Protein AF-A0A968LEP6-F1 (afdb_monomer)

Radius of gyration: 22.01 Å; Cα contacts (8 Å, |Δi|>4): 116; chains: 1; bounding box: 39×22×80 Å

Nearest PDB structures (foldseek):
  7oui-assembly1_c  TM=9.734E-01  e=2.980E-05  Arabidopsis thaliana
  7pin-assembly1_C  TM=9.667E-01  e=3.304E-05  Dunaliella salina
  7sa3-assembly1_C  TM=9.820E-01  e=7.176E-05  Synechococcus sp. PCC 7335
  7n8o-assembly1_C  TM=9.666E-01  e=6.814E-05  Synechocystis sp. PCC 6803 substr. Kazusa
  7ymi-assembly1_4  TM=9.091E-01  e=3.052E-04  Acaryochloris marina MBIC11017

Sequence (114 aa):
MAKQVDTSPEYPWYQGNSRLVDVSVQGKWLAAHIAQIGIIMVWVGLNTFSENQAFDPSLPMYDQGLVLIPHLAAEGFGIGPGGVVTNTFVYTQVGAIHMVAGLILLAGAYFHGK

Solvent-accessible surface area (backbone atoms only — not comparable to full-atom values): 6484 Å² total; per-residue (Å²): 132,84,79,82,74,82,80,68,65,97,54,54,79,96,45,49,73,68,62,41,74,42,74,93,43,44,47,42,42,53,13,53,53,37,34,53,52,12,51,51,28,35,50,53,11,53,49,32,42,55,46,60,73,70,59,58,90,92,50,67,67,87,79,67,81,62,66,58,63,60,53,42,39,75,77,50,53,34,43,45,84,93,76,40,80,74,41,71,65,57,48,50,52,52,14,49,51,27,36,54,53,11,52,53,31,38,51,50,13,58,63,38,51,108

Structure (mmCIF, N/CA/C/O backbone):
data_AF-A0A968LEP6-F1
#
_entry.id   AF-A0A968LEP6-F1
#
loop_
_atom_site.group_PDB
_atom_site.id
_atom_site.type_symbol
_atom_site.label_atom_id
_atom_site.label_alt_id
_atom_site.label_comp_id
_atom_site.label_asym_id
_atom_site.label_entity_id
_atom_site.label_seq_id
_atom_site.pdbx_PDB_ins_code
_atom_site.Cartn_x
_atom_site.Cartn_y
_atom_site.Cartn_z
_atom_site.occupancy
_atom_site.B_iso_or_equiv
_atom_site.auth_seq_id
_atom_site.auth_comp_id
_atom_site.auth_asym_id
_atom_site.auth_atom_id
_atom_site.pdbx_PDB_model_num
ATOM 1 N N . MET A 1 1 ? 20.363 -13.647 -54.528 1.00 40.59 1 MET A N 1
ATOM 2 C CA . MET A 1 1 ? 19.130 -13.775 -53.722 1.00 40.59 1 MET A CA 1
ATOM 3 C C . MET A 1 1 ? 19.293 -12.922 -52.478 1.00 40.59 1 MET A C 1
ATOM 5 O O . MET A 1 1 ? 20.194 -13.197 -51.697 1.00 40.59 1 MET A O 1
ATOM 9 N N . ALA A 1 2 ? 18.503 -11.856 -52.334 1.00 44.88 2 ALA A N 1
ATOM 10 C CA . ALA A 1 2 ? 18.482 -11.071 -51.104 1.00 44.88 2 ALA A CA 1
ATOM 11 C C . ALA A 1 2 ? 17.870 -11.940 -49.998 1.00 44.88 2 ALA A C 1
ATOM 13 O O . ALA A 1 2 ? 16.759 -12.444 -50.152 1.00 44.88 2 ALA A O 1
ATOM 14 N N . LYS A 1 3 ? 18.628 -12.183 -48.927 1.00 44.00 3 LYS A N 1
ATOM 15 C CA . LYS A 1 3 ? 18.153 -12.923 -47.759 1.00 44.00 3 LYS A CA 1
ATOM 16 C C . LYS A 1 3 ? 17.089 -12.047 -47.097 1.00 44.00 3 LYS A C 1
ATOM 18 O O . LYS A 1 3 ? 17.410 -10.952 -46.644 1.00 44.00 3 LYS A O 1
ATOM 23 N N . GLN A 1 4 ? 15.833 -12.480 -47.127 1.00 44.44 4 GLN A N 1
ATOM 24 C CA . GLN A 1 4 ? 14.748 -11.792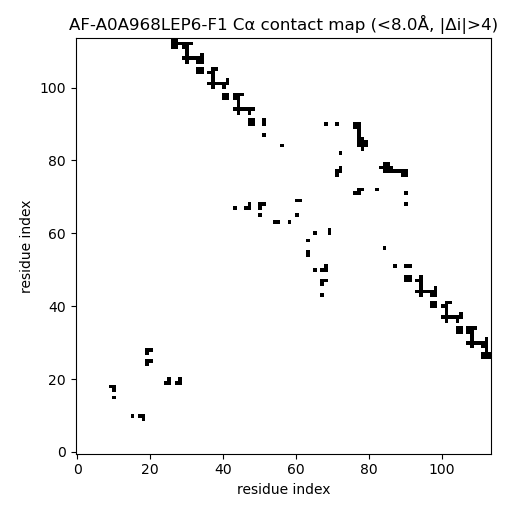 -46.438 1.00 44.44 4 GLN A CA 1
ATOM 25 C C . GLN A 1 4 ? 15.095 -11.812 -44.943 1.00 44.44 4 GLN A C 1
ATOM 27 O O . GLN A 1 4 ? 15.167 -12.880 -44.338 1.00 44.44 4 GLN A O 1
ATOM 32 N N . VAL A 1 5 ? 15.440 -10.654 -44.381 1.00 56.81 5 VAL A N 1
ATOM 33 C CA . VAL A 1 5 ? 15.606 -10.504 -42.935 1.00 56.81 5 VAL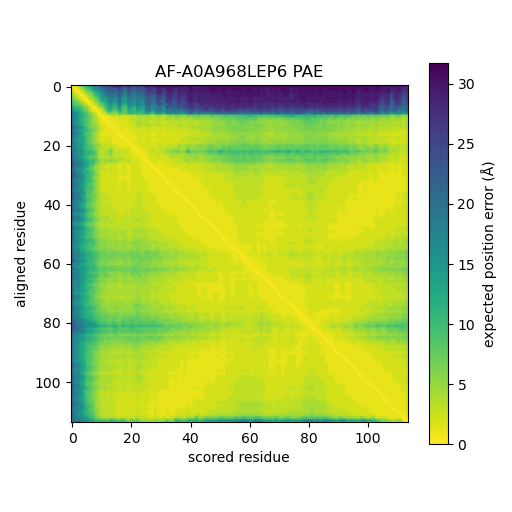 A CA 1
ATOM 34 C C . VAL A 1 5 ? 14.197 -10.556 -42.368 1.00 56.81 5 VAL A C 1
ATOM 36 O O . VAL A 1 5 ? 13.368 -9.729 -42.740 1.00 56.81 5 VAL A O 1
ATOM 39 N N . ASP A 1 6 ? 13.906 -11.561 -41.548 1.00 54.66 6 ASP A N 1
ATOM 40 C CA . ASP A 1 6 ? 12.650 -11.607 -40.810 1.00 54.66 6 ASP A CA 1
ATOM 41 C C . ASP A 1 6 ? 12.594 -10.376 -39.895 1.00 54.66 6 ASP A C 1
ATOM 43 O O . ASP A 1 6 ? 13.420 -10.215 -38.998 1.00 54.66 6 ASP A O 1
ATOM 47 N N . THR A 1 7 ? 11.686 -9.450 -40.199 1.00 56.66 7 THR A N 1
ATOM 48 C CA . THR A 1 7 ? 11.458 -8.224 -39.422 1.00 56.66 7 THR A CA 1
ATOM 49 C C . THR A 1 7 ? 10.421 -8.428 -38.322 1.00 56.66 7 THR A C 1
ATOM 51 O O . THR A 1 7 ? 10.061 -7.467 -37.635 1.00 56.66 7 THR A O 1
ATOM 54 N N . SER A 1 8 ? 9.912 -9.652 -38.151 1.00 59.12 8 SER A N 1
ATOM 55 C CA . SER A 1 8 ? 8.974 -9.972 -37.083 1.00 59.12 8 SER A CA 1
ATOM 56 C C . SER A 1 8 ? 9.656 -9.750 -35.732 1.00 59.12 8 SER A C 1
ATOM 58 O O . SER A 1 8 ? 10.782 -10.209 -35.532 1.00 59.12 8 SER A O 1
ATOM 60 N N . PRO A 1 9 ? 9.013 -9.049 -34.781 1.00 62.66 9 PRO A N 1
ATOM 61 C CA . PRO A 1 9 ? 9.532 -8.973 -33.426 1.00 62.66 9 PRO A CA 1
ATOM 62 C C . PRO A 1 9 ? 9.719 -10.394 -32.888 1.00 62.66 9 PRO A C 1
ATOM 64 O O . PRO A 1 9 ? 8.763 -11.167 -32.920 1.00 62.66 9 PRO A O 1
ATOM 67 N N . GLU A 1 10 ? 10.907 -10.709 -32.360 1.00 76.62 10 GLU A N 1
ATOM 68 C CA . GLU A 1 10 ? 11.223 -12.022 -31.763 1.00 76.62 10 GLU A CA 1
ATOM 69 C C . GLU A 1 10 ? 10.146 -12.470 -30.756 1.00 76.62 10 GLU A C 1
ATOM 71 O O . GLU A 1 10 ? 9.820 -13.650 -30.657 1.00 76.62 10 GLU A O 1
ATOM 76 N N . TYR A 1 11 ? 9.508 -11.498 -30.091 1.00 86.56 11 TYR A N 1
ATOM 77 C CA . TYR A 1 11 ? 8.338 -11.698 -29.243 1.00 86.56 11 TYR A CA 1
ATOM 78 C C . TYR A 1 11 ? 7.125 -10.909 -29.758 1.00 86.56 11 TYR A C 1
ATOM 80 O O . TYR A 1 11 ? 7.223 -9.681 -29.890 1.00 86.56 11 TYR A O 1
ATOM 88 N N . PRO A 1 12 ? 5.953 -11.538 -29.970 1.00 90.69 12 PRO A N 1
ATOM 89 C CA . PRO A 1 12 ? 4.713 -10.838 -30.310 1.00 90.69 12 PRO A CA 1
ATOM 90 C C . PRO A 1 12 ? 4.224 -9.954 -29.150 1.00 90.69 12 PRO A C 1
ATOM 92 O O . PRO A 1 12 ? 4.678 -10.076 -28.014 1.00 90.69 12 PRO A O 1
ATOM 95 N N . TRP A 1 13 ? 3.291 -9.034 -29.418 1.00 90.94 13 TRP A N 1
ATOM 96 C CA . TRP A 1 13 ? 2.911 -7.979 -28.462 1.00 90.94 13 TRP A CA 1
ATOM 97 C C . TRP A 1 13 ? 2.369 -8.501 -27.118 1.00 90.94 13 TRP A C 1
ATOM 99 O O . TRP A 1 13 ? 2.651 -7.906 -26.082 1.00 90.94 13 TRP A O 1
ATOM 109 N N . TYR A 1 14 ? 1.656 -9.632 -27.110 1.00 92.44 14 TYR A N 1
ATOM 110 C CA . TYR A 1 14 ? 1.120 -10.254 -25.890 1.00 92.44 14 TYR A C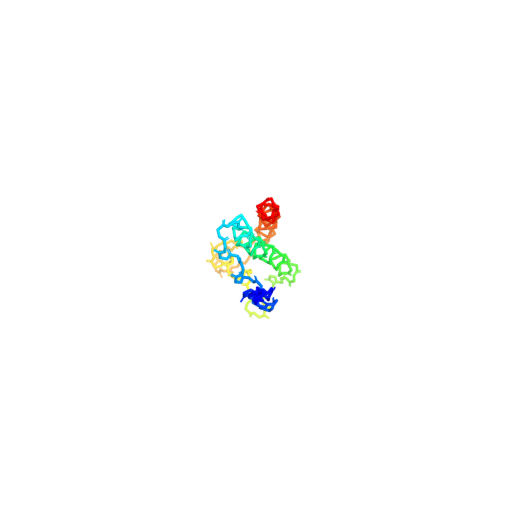A 1
ATOM 111 C C . TYR A 1 14 ? 2.206 -10.907 -25.013 1.00 92.44 14 TYR A C 1
ATOM 113 O O . TYR A 1 14 ? 1.956 -11.213 -23.852 1.00 92.44 14 TYR A O 1
ATOM 121 N N . GLN A 1 15 ? 3.420 -11.082 -25.544 1.00 93.69 15 GLN A N 1
ATOM 122 C CA . GLN A 1 15 ? 4.633 -11.455 -24.806 1.00 93.69 15 GLN A CA 1
ATOM 123 C C . GLN A 1 15 ? 5.604 -10.266 -24.706 1.00 93.69 15 GLN A C 1
ATOM 125 O O . GLN A 1 15 ? 6.815 -10.444 -24.623 1.00 93.69 15 GLN A O 1
ATOM 130 N N . GLY A 1 16 ? 5.095 -9.030 -24.738 1.00 91.25 16 GLY A N 1
ATOM 131 C CA . GLY A 1 16 ? 5.924 -7.824 -24.810 1.00 91.25 16 GLY A CA 1
ATOM 132 C C . GLY A 1 16 ? 6.971 -7.711 -23.697 1.00 91.25 16 GLY A C 1
ATOM 133 O O . GLY A 1 16 ? 8.089 -7.276 -23.967 1.00 91.25 16 GLY A O 1
ATOM 134 N N . ASN A 1 17 ? 6.657 -8.176 -22.483 1.00 94.12 17 ASN A N 1
ATOM 135 C CA . ASN A 1 17 ? 7.592 -8.165 -21.352 1.00 94.12 17 ASN A CA 1
ATOM 136 C C . ASN A 1 17 ? 8.821 -9.058 -21.582 1.00 94.12 17 ASN A C 1
ATOM 138 O O . ASN A 1 17 ? 9.887 -8.753 -21.054 1.00 94.12 17 ASN A O 1
ATOM 142 N N . SER A 1 18 ? 8.717 -10.103 -22.411 1.00 93.69 18 SER A N 1
ATOM 143 C CA . SER A 1 18 ? 9.854 -10.959 -22.774 1.00 93.69 18 SER A CA 1
ATOM 144 C C . SER A 1 18 ? 10.948 -10.192 -23.518 1.00 93.69 18 SER A C 1
ATOM 146 O O . SER A 1 18 ? 12.101 -10.593 -23.485 1.00 93.69 18 SER A O 1
ATOM 148 N N . ARG A 1 19 ? 10.632 -9.039 -24.124 1.00 91.12 19 ARG A N 1
ATOM 149 C CA . ARG A 1 19 ? 11.624 -8.163 -24.772 1.00 91.12 19 ARG A CA 1
ATOM 150 C C . ARG A 1 19 ? 12.550 -7.463 -23.768 1.00 91.12 19 ARG A C 1
ATOM 152 O O . ARG A 1 19 ? 13.591 -6.959 -24.165 1.00 91.12 19 ARG A O 1
ATOM 159 N N . LEU A 1 20 ? 12.193 -7.426 -22.479 1.00 92.38 20 LEU A N 1
ATOM 160 C CA . LEU A 1 20 ? 12.997 -6.789 -21.426 1.00 92.38 20 LEU A CA 1
ATOM 161 C C . LEU A 1 20 ? 14.218 -7.623 -21.004 1.00 92.38 20 LEU A C 1
ATOM 163 O O . LEU A 1 20 ? 14.996 -7.161 -20.176 1.00 92.38 20 LEU A O 1
ATOM 167 N N . VAL A 1 21 ? 14.389 -8.834 -21.547 1.00 90.38 21 VAL A N 1
ATOM 168 C CA . VAL A 1 21 ? 15.601 -9.645 -21.330 1.00 90.38 21 VAL A CA 1
ATOM 169 C C . VAL A 1 21 ? 16.813 -9.103 -22.091 1.00 90.38 21 VAL A C 1
ATOM 171 O O . VAL A 1 21 ? 17.942 -9.462 -21.766 1.00 90.38 21 VAL A O 1
ATOM 174 N N . ASP A 1 22 ? 16.592 -8.252 -23.099 1.00 88.81 22 ASP A N 1
ATOM 175 C CA . ASP A 1 22 ? 17.669 -7.628 -23.858 1.00 88.81 22 ASP A CA 1
ATOM 176 C C . ASP A 1 22 ? 18.471 -6.666 -22.966 1.00 88.81 22 ASP A C 1
ATOM 178 O O . ASP A 1 22 ? 17.951 -5.714 -22.377 1.00 88.81 22 ASP A O 1
ATOM 182 N N . VAL A 1 23 ? 19.779 -6.914 -22.904 1.00 87.88 23 VAL A N 1
ATOM 183 C CA . VAL A 1 23 ? 20.749 -6.126 -22.140 1.00 87.88 23 VAL A CA 1
ATOM 184 C C . VAL A 1 23 ? 20.801 -4.661 -22.581 1.00 87.88 23 VAL A C 1
ATOM 186 O O . VAL A 1 23 ? 21.139 -3.801 -21.770 1.00 87.88 23 VAL A O 1
ATOM 189 N N . SER A 1 24 ? 20.419 -4.346 -23.824 1.00 89.75 24 SER A N 1
ATOM 190 C CA . SER A 1 24 ? 20.372 -2.969 -24.333 1.00 89.75 24 SER A CA 1
ATOM 191 C C . SER A 1 24 ? 19.301 -2.105 -23.648 1.00 89.75 24 SER A C 1
ATOM 193 O O . SER A 1 24 ? 19.416 -0.879 -23.622 1.00 89.75 24 SER A O 1
ATOM 195 N N . VAL A 1 25 ? 18.284 -2.732 -23.042 1.00 90.44 25 VAL A N 1
ATOM 196 C CA . VAL A 1 25 ? 17.160 -2.068 -22.360 1.00 90.44 25 VAL A CA 1
ATOM 197 C C . VAL A 1 25 ? 17.081 -2.420 -20.872 1.00 90.44 25 VAL A C 1
ATOM 199 O O . VAL A 1 25 ? 16.014 -2.318 -20.264 1.00 90.44 25 VAL A O 1
ATOM 202 N N . GLN A 1 26 ? 18.205 -2.785 -20.249 1.00 91.06 26 GLN A N 1
ATOM 203 C CA . GLN A 1 26 ? 18.253 -3.231 -18.850 1.00 91.06 26 GLN A CA 1
ATOM 204 C C . GLN A 1 26 ? 17.628 -2.228 -17.854 1.00 91.06 26 GLN A C 1
ATOM 206 O O . GLN A 1 26 ? 17.005 -2.637 -16.872 1.00 91.06 26 GLN A O 1
ATOM 211 N N . GLY A 1 27 ? 17.709 -0.919 -18.126 1.00 94.94 27 GLY A N 1
ATOM 212 C CA . GLY A 1 27 ? 17.027 0.111 -17.328 1.00 94.94 27 GLY A CA 1
ATOM 213 C C . GLY A 1 27 ? 15.504 -0.070 -17.281 1.00 94.94 27 GLY A C 1
ATOM 214 O O . GLY A 1 27 ? 14.898 0.047 -16.217 1.00 94.94 27 GLY A O 1
ATOM 215 N N . LYS A 1 28 ? 14.888 -0.481 -18.396 1.00 95.81 28 LYS A N 1
ATOM 216 C CA . LYS A 1 28 ? 13.442 -0.742 -18.489 1.00 95.81 28 LYS A CA 1
ATOM 217 C C . LYS A 1 28 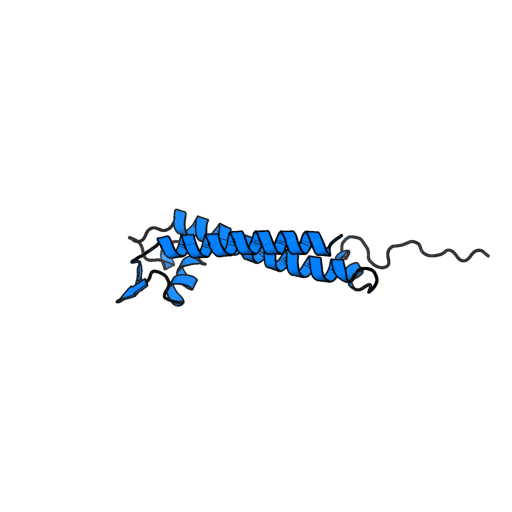? 13.027 -2.002 -17.736 1.00 95.81 28 LYS A C 1
ATOM 219 O O . LYS A 1 28 ? 11.935 -2.038 -17.174 1.00 95.81 28 LYS A O 1
ATOM 224 N N . TRP A 1 29 ? 13.896 -3.012 -17.683 1.00 95.38 29 TRP A N 1
ATOM 225 C CA . TRP A 1 29 ? 13.671 -4.195 -16.850 1.00 95.38 29 TRP A CA 1
ATOM 226 C C . TRP A 1 29 ? 13.61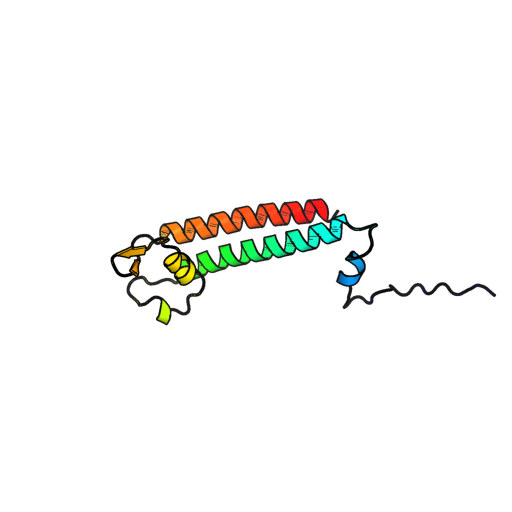8 -3.825 -15.362 1.00 95.38 29 TRP A C 1
ATOM 228 O O . TRP A 1 29 ? 12.685 -4.221 -14.658 1.00 95.38 29 TRP A O 1
ATOM 238 N N . LEU A 1 30 ? 14.567 -3.004 -14.897 1.00 96.75 30 LEU A N 1
ATOM 239 C CA . LEU A 1 30 ? 14.570 -2.486 -13.526 1.00 96.75 30 LEU A CA 1
ATOM 240 C C . LEU A 1 30 ? 13.330 -1.618 -13.263 1.00 96.75 30 LEU A C 1
ATOM 242 O O . LEU A 1 30 ? 12.641 -1.808 -12.262 1.00 96.75 30 LEU A O 1
ATOM 246 N N . ALA A 1 31 ? 13.010 -0.711 -14.188 1.00 98.00 31 ALA A N 1
ATOM 247 C CA . ALA A 1 31 ? 11.840 0.155 -14.104 1.00 98.00 31 ALA A CA 1
ATOM 248 C C . ALA A 1 31 ? 10.535 -0.633 -13.940 1.00 98.00 31 ALA A C 1
ATOM 250 O O . ALA A 1 31 ? 9.709 -0.265 -13.109 1.00 98.00 31 ALA A O 1
ATOM 251 N N . ALA A 1 32 ? 10.358 -1.733 -14.679 1.00 97.81 32 ALA A N 1
ATOM 252 C CA . ALA A 1 32 ? 9.169 -2.576 -14.579 1.00 97.81 32 ALA A CA 1
ATOM 253 C C . ALA A 1 32 ? 8.992 -3.178 -13.172 1.00 97.81 32 ALA A C 1
ATOM 255 O O . ALA A 1 32 ? 7.884 -3.178 -12.636 1.00 97.81 32 ALA A O 1
ATOM 256 N N . HIS A 1 33 ? 10.079 -3.629 -12.537 1.00 98.06 33 HIS A N 1
ATOM 257 C CA . HIS A 1 33 ? 10.030 -4.175 -11.176 1.00 98.06 33 HIS A CA 1
ATOM 258 C C . HIS A 1 33 ? 9.742 -3.092 -10.135 1.00 98.06 33 HIS A C 1
ATOM 260 O O . HIS A 1 33 ? 8.889 -3.283 -9.268 1.00 98.06 33 HIS A O 1
ATOM 266 N N . ILE A 1 34 ? 10.399 -1.933 -10.245 1.00 98.44 34 ILE A N 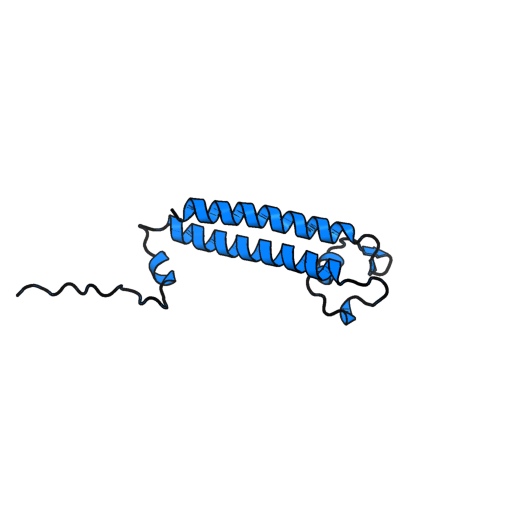1
ATOM 267 C CA . ILE A 1 34 ? 10.134 -0.798 -9.352 1.00 98.44 34 ILE A CA 1
ATOM 268 C C . ILE A 1 34 ? 8.676 -0.340 -9.504 1.00 98.44 34 ILE A C 1
ATOM 270 O O . ILE A 1 34 ? 8.014 -0.089 -8.499 1.00 98.44 34 ILE A O 1
ATOM 274 N N . ALA A 1 35 ? 8.150 -0.284 -10.733 1.00 98.38 35 ALA A N 1
ATOM 275 C CA . ALA A 1 35 ? 6.758 0.074 -10.990 1.00 98.38 35 ALA A CA 1
ATOM 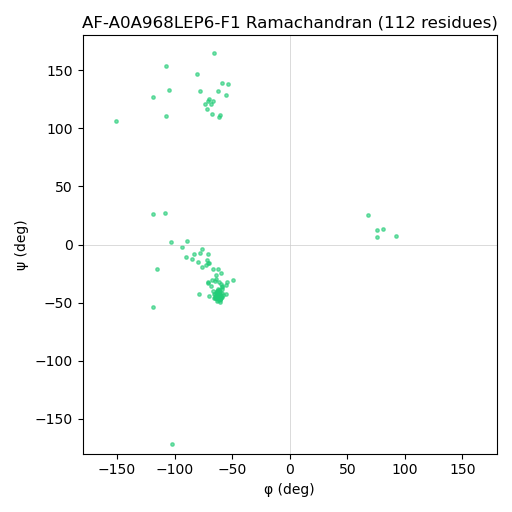276 C C . ALA A 1 35 ? 5.795 -0.905 -10.313 1.00 98.38 35 ALA A C 1
ATOM 278 O O . ALA A 1 35 ? 4.861 -0.466 -9.648 1.00 98.38 35 ALA A O 1
ATOM 279 N N . GLN A 1 36 ? 6.043 -2.214 -10.421 1.00 98.56 36 GLN A N 1
ATOM 280 C CA . GLN A 1 36 ? 5.213 -3.229 -9.774 1.00 98.56 36 GLN A CA 1
ATOM 281 C C . GLN A 1 36 ? 5.188 -3.058 -8.250 1.00 98.56 36 GLN A C 1
ATOM 283 O O . GLN A 1 36 ? 4.120 -3.090 -7.643 1.00 98.56 36 GLN A O 1
ATOM 288 N N . ILE A 1 37 ? 6.347 -2.826 -7.629 1.00 98.44 37 ILE A N 1
ATOM 289 C CA . ILE A 1 37 ? 6.434 -2.584 -6.182 1.00 98.44 37 ILE A CA 1
ATOM 290 C C . ILE A 1 37 ? 5.712 -1.278 -5.821 1.00 98.44 37 ILE A C 1
ATOM 292 O O . ILE A 1 37 ? 4.946 -1.245 -4.862 1.00 98.44 37 ILE A O 1
ATOM 296 N N . GLY A 1 38 ? 5.884 -0.217 -6.615 1.00 98.50 38 GLY A N 1
ATOM 297 C CA . GLY A 1 38 ? 5.174 1.051 -6.432 1.00 98.50 38 GLY A CA 1
ATOM 298 C C . GLY A 1 38 ? 3.652 0.893 -6.487 1.00 98.50 38 GLY A C 1
ATOM 299 O O . GLY A 1 38 ? 2.952 1.442 -5.639 1.00 98.50 38 GLY A O 1
ATOM 300 N N . ILE A 1 39 ? 3.138 0.088 -7.422 1.00 98.56 39 ILE A N 1
ATOM 301 C CA . ILE A 1 39 ? 1.706 -0.233 -7.528 1.00 98.56 39 ILE A CA 1
ATOM 302 C C . ILE A 1 39 ? 1.223 -0.991 -6.289 1.00 98.56 39 ILE A C 1
ATOM 304 O O . ILE A 1 39 ? 0.168 -0.653 -5.758 1.00 98.56 39 ILE A O 1
ATOM 308 N N . ILE A 1 40 ? 1.988 -1.971 -5.798 1.00 98.69 40 ILE A N 1
ATOM 309 C CA . ILE A 1 40 ? 1.649 -2.703 -4.567 1.00 98.69 40 ILE A CA 1
ATOM 310 C C . ILE A 1 40 ? 1.574 -1.737 -3.378 1.00 98.69 40 ILE A C 1
ATOM 312 O O . ILE A 1 40 ? 0.603 -1.773 -2.628 1.00 98.69 40 ILE A O 1
ATOM 316 N N . MET A 1 41 ? 2.541 -0.828 -3.236 1.00 98.56 41 MET A N 1
ATOM 317 C CA . MET A 1 41 ? 2.545 0.164 -2.155 1.00 98.56 41 MET A CA 1
ATOM 318 C C . MET A 1 41 ? 1.327 1.093 -2.224 1.00 98.56 41 MET A C 1
ATOM 320 O O . MET A 1 41 ? 0.664 1.313 -1.212 1.00 98.56 41 MET A O 1
ATOM 324 N N . VAL A 1 42 ? 0.980 1.588 -3.416 1.00 98.44 42 VAL A N 1
ATOM 325 C CA . VAL A 1 42 ? -0.234 2.399 -3.612 1.00 98.44 42 VAL A CA 1
ATOM 326 C C . VAL A 1 42 ? -1.494 1.590 -3.302 1.00 98.44 42 VAL A C 1
ATOM 328 O O . VAL A 1 42 ? -2.399 2.104 -2.648 1.00 98.44 42 VAL A O 1
ATOM 331 N N . TRP A 1 43 ? -1.555 0.325 -3.723 1.00 98.50 43 TRP A N 1
ATOM 332 C CA . TRP A 1 43 ? -2.680 -0.559 -3.427 1.00 98.50 43 TRP A CA 1
ATOM 333 C C . TRP A 1 43 ? -2.858 -0.746 -1.917 1.00 98.50 43 TRP A C 1
ATOM 335 O O . TRP A 1 43 ? -3.970 -0.572 -1.422 1.00 98.50 43 TRP A O 1
ATOM 345 N N . VAL A 1 44 ? -1.784 -1.020 -1.169 1.00 98.31 44 VAL A N 1
ATOM 346 C CA . VAL A 1 44 ? -1.852 -1.150 0.297 1.00 98.31 44 VAL A CA 1
ATOM 347 C C . VAL A 1 44 ? -2.332 0.157 0.925 1.00 98.31 44 VAL A C 1
ATOM 349 O O . VAL A 1 44 ? -3.256 0.143 1.737 1.00 98.31 44 VAL A O 1
ATOM 352 N N . GLY A 1 45 ? -1.760 1.295 0.522 1.00 98.38 45 GLY A N 1
ATOM 353 C CA . GLY A 1 45 ? -2.124 2.603 1.064 1.00 98.38 45 GLY A CA 1
ATOM 354 C C . GLY A 1 45 ? -3.596 2.955 0.839 1.00 98.38 45 GLY A C 1
ATOM 355 O O . GLY A 1 45 ? -4.305 3.300 1.784 1.00 98.38 45 GLY A O 1
ATOM 356 N N . LEU A 1 46 ? -4.075 2.797 -0.397 1.00 98.25 46 LEU A N 1
ATOM 357 C CA . LEU A 1 46 ? -5.455 3.099 -0.770 1.00 98.25 46 LEU A CA 1
ATOM 358 C C . LEU A 1 46 ? -6.464 2.187 -0.063 1.00 98.25 46 LEU A C 1
ATOM 360 O O . LEU A 1 46 ? -7.460 2.676 0.469 1.00 98.25 46 LEU A O 1
ATOM 364 N N . ASN A 1 47 ? -6.211 0.876 -0.024 1.00 98.38 47 ASN A N 1
ATOM 365 C CA . ASN A 1 47 ? -7.128 -0.058 0.629 1.00 98.38 47 ASN A CA 1
ATOM 366 C C . ASN A 1 47 ? -7.104 0.102 2.155 1.00 98.38 47 ASN A C 1
ATOM 368 O O . ASN A 1 47 ? -8.155 -0.004 2.772 1.00 98.38 47 ASN A O 1
ATOM 372 N N . THR A 1 48 ? -5.966 0.462 2.764 1.00 98.50 48 THR A N 1
ATOM 373 C CA . THR A 1 48 ? -5.913 0.755 4.210 1.00 98.50 48 THR A CA 1
ATOM 374 C C . THR A 1 48 ? -6.781 1.967 4.551 1.00 98.50 48 THR A C 1
ATOM 376 O O . THR A 1 48 ? -7.497 1.954 5.550 1.00 98.50 48 THR A O 1
ATOM 379 N N . PHE A 1 49 ? -6.777 3.008 3.708 1.00 98.38 49 PHE A N 1
ATOM 380 C CA . PHE A 1 49 ? -7.685 4.145 3.882 1.00 98.38 49 PHE A CA 1
ATOM 381 C C . PHE A 1 49 ? -9.148 3.758 3.704 1.00 98.38 49 PHE A C 1
ATOM 383 O O . PHE A 1 49 ? -9.977 4.154 4.520 1.00 98.38 49 PHE A O 1
ATOM 390 N N . SER A 1 50 ? -9.455 2.987 2.660 1.00 97.94 50 SER A N 1
ATOM 391 C CA . SER A 1 50 ? -10.820 2.540 2.386 1.00 97.94 50 SER A CA 1
ATOM 392 C C . SER A 1 50 ? -11.373 1.686 3.527 1.00 97.94 50 SER A C 1
ATOM 394 O O . SER A 1 50 ? -12.506 1.893 3.952 1.00 97.94 50 SER A O 1
ATOM 396 N N . GLU A 1 51 ? -10.575 0.753 4.047 1.00 98.12 51 GLU A N 1
ATOM 397 C CA . GLU A 1 51 ? -10.952 -0.060 5.200 1.00 98.12 51 GLU A CA 1
ATOM 398 C C . GLU A 1 51 ? -11.141 0.803 6.446 1.00 98.12 51 GLU A C 1
ATOM 400 O O . GLU A 1 51 ? -12.159 0.673 7.114 1.00 98.12 51 GLU A O 1
ATOM 405 N N . ASN A 1 52 ? -10.225 1.735 6.737 1.00 97.50 52 ASN A N 1
ATOM 406 C CA . ASN A 1 52 ? -10.332 2.569 7.939 1.00 97.50 52 ASN A CA 1
ATOM 407 C C . ASN A 1 52 ? -11.525 3.530 7.880 1.00 97.50 52 ASN A C 1
ATOM 409 O O . ASN A 1 52 ? -12.104 3.860 8.909 1.00 97.50 52 ASN A O 1
ATOM 413 N N . GLN A 1 53 ? -11.914 3.967 6.680 1.00 97.56 53 GLN A N 1
ATOM 414 C CA . GLN A 1 53 ? -13.114 4.774 6.479 1.00 97.56 53 GLN A CA 1
ATOM 415 C C . GLN A 1 53 ? -14.400 3.978 6.746 1.00 97.56 53 GLN A C 1
ATOM 417 O O . GLN A 1 53 ? -15.374 4.550 7.231 1.00 97.56 53 GLN A O 1
ATOM 422 N N . ALA A 1 54 ? -14.417 2.689 6.403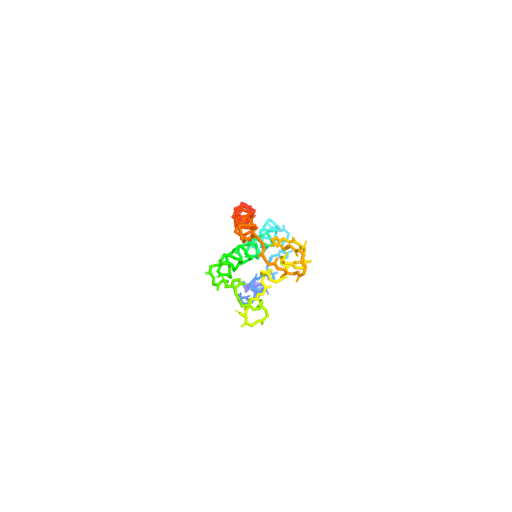 1.00 96.44 54 ALA A N 1
ATOM 423 C CA . ALA A 1 54 ? -15.573 1.812 6.582 1.00 96.44 54 ALA A CA 1
ATOM 424 C C . ALA A 1 54 ? -15.593 1.088 7.941 1.00 96.44 54 ALA A C 1
ATOM 426 O O . ALA A 1 54 ? -16.598 0.468 8.278 1.00 96.44 54 ALA A O 1
ATOM 427 N N . PHE A 1 55 ? -14.498 1.147 8.700 1.00 97.31 55 PHE A N 1
ATOM 428 C CA . PHE A 1 55 ? -14.324 0.395 9.934 1.00 97.31 55 PHE A CA 1
ATOM 429 C C . PHE A 1 55 ? -15.220 0.910 11.070 1.00 97.31 55 PHE A C 1
ATOM 431 O O . PHE A 1 55 ? -15.143 2.075 11.465 1.00 97.31 55 PHE A O 1
ATOM 438 N N . ASP A 1 56 ? -16.016 0.007 11.644 1.00 96.06 56 ASP A N 1
ATOM 439 C CA . ASP A 1 56 ? -16.826 0.240 12.837 1.00 96.06 56 ASP A CA 1
ATOM 440 C C . ASP A 1 56 ? -16.216 -0.500 14.047 1.00 96.06 56 ASP A C 1
ATOM 442 O O . ASP A 1 56 ? -16.271 -1.734 14.117 1.00 96.06 56 ASP A O 1
ATOM 446 N N . PRO A 1 57 ? -15.649 0.216 15.038 1.00 92.50 57 PRO A N 1
ATOM 447 C CA . PRO A 1 57 ? -15.047 -0.407 16.214 1.00 92.50 57 PRO A CA 1
ATOM 448 C C . PRO A 1 57 ? -16.070 -1.025 17.183 1.00 92.50 57 PRO A C 1
ATOM 450 O O . PRO A 1 57 ? -15.664 -1.687 18.137 1.00 92.50 57 PRO A O 1
ATOM 453 N N . SER A 1 58 ? -17.377 -0.810 16.983 1.00 92.69 58 SER A N 1
ATOM 454 C CA . SER A 1 58 ? -18.433 -1.433 17.793 1.00 92.69 58 SER A CA 1
ATOM 455 C C . SER A 1 58 ? -18.746 -2.877 17.383 1.00 92.69 58 SER A C 1
ATOM 457 O O . SER A 1 58 ? -19.364 -3.614 18.155 1.00 92.69 58 SER A O 1
ATOM 459 N N . LEU A 1 59 ? -18.292 -3.295 16.198 1.00 95.00 59 LEU A N 1
ATOM 460 C CA . LEU A 1 59 ? -18.479 -4.637 15.658 1.00 95.00 59 LEU A CA 1
ATOM 461 C C . LEU A 1 59 ? -17.167 -5.435 15.695 1.00 95.00 59 LEU A C 1
ATOM 463 O O . LEU A 1 59 ? -16.079 -4.857 15.607 1.00 95.00 59 LEU A O 1
ATOM 467 N N . PRO A 1 60 ? -17.224 -6.777 15.765 1.00 93.62 60 PRO A N 1
ATOM 468 C CA . PRO A 1 60 ? -16.031 -7.598 15.598 1.00 93.62 60 PRO A CA 1
ATOM 469 C C . PRO A 1 60 ? -15.368 -7.354 14.233 1.00 93.62 60 PRO A C 1
ATOM 471 O O . PRO A 1 60 ? -16.049 -7.255 13.214 1.00 93.62 60 PRO A O 1
ATOM 474 N N . MET A 1 61 ? -14.031 -7.280 14.185 1.00 95.12 61 MET A N 1
ATOM 475 C CA . MET A 1 61 ? -13.300 -7.026 12.929 1.00 95.12 61 MET A CA 1
ATOM 476 C C . MET A 1 61 ? -13.572 -8.078 11.845 1.00 95.12 61 MET A C 1
ATOM 478 O O . MET A 1 61 ? -13.623 -7.751 10.662 1.00 95.12 61 MET A O 1
ATOM 482 N N . TYR A 1 62 ? -13.729 -9.342 12.241 1.00 94.44 62 TYR A N 1
ATOM 483 C CA . TYR A 1 62 ? -13.880 -10.464 11.312 1.00 94.44 62 TYR A CA 1
ATOM 484 C C . TYR A 1 62 ? -15.229 -10.478 10.573 1.00 94.44 62 TYR A C 1
ATOM 486 O O . TYR A 1 62 ? -15.333 -11.137 9.543 1.00 94.44 62 TYR A O 1
ATOM 494 N N . ASP A 1 63 ? -16.226 -9.722 11.043 1.00 96.19 63 ASP A N 1
ATOM 495 C CA . ASP A 1 63 ? -17.559 -9.640 10.425 1.00 96.19 63 ASP A CA 1
ATOM 496 C C . ASP A 1 63 ? -17.694 -8.478 9.423 1.00 96.19 63 ASP A C 1
ATOM 498 O O . ASP A 1 63 ? -18.733 -8.317 8.788 1.00 96.19 63 ASP A O 1
ATOM 502 N N . GLN A 1 64 ? -16.648 -7.660 9.257 1.00 97.06 64 GLN A N 1
ATOM 503 C CA . GLN A 1 64 ? -16.696 -6.417 8.474 1.00 97.06 64 GLN A CA 1
ATOM 504 C C . GLN A 1 64 ? -16.047 -6.525 7.083 1.00 97.06 64 GLN A C 1
ATOM 506 O O . GLN A 1 64 ? -15.983 -5.540 6.353 1.00 97.06 64 GLN A O 1
ATOM 511 N N . GLY A 1 65 ? -15.553 -7.709 6.697 1.00 95.88 65 GLY A N 1
ATOM 512 C CA . GLY A 1 65 ? -14.905 -7.914 5.392 1.00 95.88 65 GLY A CA 1
ATOM 513 C C . GLY A 1 65 ? -13.561 -7.192 5.237 1.00 95.88 65 GLY A C 1
ATOM 514 O O . GLY A 1 65 ? -13.163 -6.870 4.120 1.00 95.88 65 GLY A O 1
ATOM 515 N N . LEU A 1 66 ? -12.875 -6.923 6.350 1.00 97.06 66 LEU A N 1
ATOM 516 C CA . LEU A 1 66 ? -11.572 -6.256 6.382 1.00 97.06 66 LEU A CA 1
ATOM 517 C C . LEU A 1 66 ? -10.447 -7.248 6.073 1.00 97.06 66 LEU A C 1
ATOM 519 O O . LEU A 1 66 ? -10.503 -8.408 6.489 1.00 97.06 66 LEU A O 1
ATOM 523 N N . VAL A 1 67 ? -9.388 -6.779 5.415 1.00 96.88 67 VAL A N 1
ATOM 524 C CA . VAL A 1 67 ? -8.178 -7.566 5.159 1.00 96.88 67 VAL A CA 1
ATOM 525 C C . VAL A 1 67 ? -6.971 -6.913 5.819 1.00 96.88 67 VAL A C 1
ATOM 527 O O . VAL A 1 67 ? -6.283 -7.566 6.598 1.00 96.88 67 VAL A O 1
ATOM 530 N N . LEU A 1 68 ? -6.705 -5.636 5.559 1.00 97.81 68 LEU A N 1
ATOM 531 C CA . LEU A 1 68 ? -5.477 -4.954 5.976 1.00 97.81 68 LEU A CA 1
ATOM 532 C C . LEU A 1 68 ? -5.489 -4.534 7.449 1.00 97.81 68 LEU A C 1
ATOM 534 O O . LEU A 1 68 ? -4.495 -4.745 8.142 1.00 97.81 68 LEU A O 1
ATOM 538 N N . ILE A 1 69 ? -6.600 -4.002 7.961 1.00 97.25 69 ILE A N 1
ATOM 539 C CA . ILE A 1 69 ? -6.712 -3.611 9.377 1.00 97.25 69 ILE A CA 1
ATOM 540 C C . ILE A 1 69 ? -6.468 -4.802 10.320 1.00 97.25 69 ILE A C 1
ATOM 542 O O . ILE A 1 69 ? -5.674 -4.646 11.249 1.00 97.25 69 ILE A O 1
ATOM 546 N N . PRO A 1 70 ? -7.043 -6.002 10.092 1.00 96.75 70 PRO A N 1
ATOM 547 C CA . PRO A 1 70 ? -6.714 -7.184 10.885 1.00 96.75 70 PRO A CA 1
ATOM 548 C C . PRO A 1 70 ? -5.228 -7.572 10.857 1.00 96.75 70 PRO A C 1
ATOM 550 O O . PRO A 1 70 ? -4.703 -8.001 11.883 1.00 96.75 70 PRO A O 1
ATOM 553 N N . HIS A 1 71 ? -4.528 -7.395 9.728 1.00 97.69 71 HIS A N 1
ATOM 554 C CA . HIS A 1 71 ? -3.078 -7.635 9.666 1.00 97.69 71 HIS A CA 1
ATOM 555 C C . HIS A 1 71 ? -2.315 -6.630 10.540 1.00 97.69 71 HIS A C 1
ATOM 557 O O . HIS A 1 71 ? -1.485 -7.033 11.351 1.00 97.69 71 HIS A O 1
ATOM 563 N N . LEU A 1 72 ? -2.655 -5.339 10.461 1.00 97.56 72 LEU A N 1
ATOM 564 C CA . LEU A 1 72 ? -2.051 -4.305 11.313 1.00 97.56 72 LEU A CA 1
ATOM 565 C C . LEU A 1 72 ? -2.349 -4.542 12.800 1.00 97.56 72 LEU A C 1
ATOM 567 O O . LEU A 1 72 ? -1.484 -4.354 13.655 1.00 97.56 72 LEU A O 1
ATOM 571 N N . ALA A 1 73 ? -3.561 -4.994 13.117 1.00 96.25 73 ALA A N 1
ATOM 572 C CA . ALA A 1 73 ? -3.954 -5.361 14.468 1.00 96.25 73 ALA A CA 1
ATOM 573 C C . ALA A 1 73 ? -3.138 -6.549 15.006 1.00 96.25 73 ALA A C 1
ATOM 575 O O . ALA A 1 73 ? -2.709 -6.517 16.160 1.00 96.25 73 ALA A O 1
ATOM 576 N N . ALA A 1 74 ? -2.874 -7.562 14.174 1.00 96.19 74 ALA A N 1
ATOM 577 C CA . ALA A 1 74 ? -2.031 -8.705 14.530 1.00 96.19 74 ALA A CA 1
ATOM 578 C C . ALA A 1 74 ? -0.570 -8.302 14.809 1.00 96.19 74 ALA A C 1
ATOM 580 O O . ALA A 1 74 ? 0.086 -8.913 15.650 1.00 96.19 74 ALA A O 1
ATOM 581 N N . GLU A 1 75 ? -0.081 -7.243 14.159 1.00 96.06 75 GLU A N 1
ATOM 582 C CA . GLU A 1 75 ? 1.229 -6.631 14.425 1.00 96.06 75 GLU A CA 1
ATOM 583 C C . GLU A 1 75 ? 1.240 -5.727 15.675 1.00 96.06 75 GLU A C 1
ATOM 585 O O . GLU A 1 75 ? 2.297 -5.270 16.108 1.00 96.06 75 GLU A O 1
ATOM 590 N N . GLY A 1 76 ? 0.076 -5.480 16.284 1.00 96.12 76 GLY A N 1
ATOM 591 C CA . GLY A 1 76 ? -0.077 -4.662 17.488 1.00 96.12 76 GLY A CA 1
ATOM 592 C C . GLY A 1 76 ? -0.366 -3.181 17.224 1.00 96.12 76 GLY A C 1
ATOM 593 O O . GLY A 1 76 ? -0.407 -2.388 18.167 1.00 96.12 76 GLY A O 1
ATOM 594 N N . PHE A 1 77 ? -0.607 -2.772 15.977 1.00 97.25 77 PHE A N 1
ATOM 595 C CA . PHE A 1 77 ? -0.973 -1.390 15.679 1.00 97.25 77 PHE A CA 1
ATOM 596 C C . PHE A 1 77 ? -2.413 -1.090 16.103 1.00 97.25 77 PHE A C 1
ATOM 598 O O . PHE A 1 77 ? -3.371 -1.698 15.630 1.00 97.25 77 PHE A O 1
ATOM 605 N N . GLY A 1 78 ? -2.571 -0.102 16.986 1.00 95.50 78 GLY A N 1
ATOM 606 C CA . GLY A 1 78 ? -3.884 0.419 17.379 1.00 95.50 78 GLY A CA 1
ATOM 607 C C . GLY A 1 78 ? -4.663 -0.484 18.336 1.00 95.50 78 GLY A C 1
ATOM 608 O O . GLY A 1 78 ? -5.811 -0.169 18.653 1.00 95.50 78 GLY A O 1
ATOM 609 N N . ILE A 1 79 ? -4.050 -1.567 18.824 1.00 96.88 79 ILE A N 1
ATOM 610 C CA . ILE A 1 79 ? -4.683 -2.575 19.679 1.00 96.88 79 ILE A CA 1
ATOM 611 C C . ILE A 1 79 ? -4.236 -2.432 21.135 1.00 96.88 79 ILE A C 1
ATOM 613 O O . ILE A 1 79 ? -3.052 -2.294 21.434 1.00 96.88 79 ILE A O 1
ATOM 617 N N . GLY A 1 80 ? -5.207 -2.470 22.045 1.00 94.50 80 GLY A N 1
ATOM 618 C CA . GLY A 1 80 ? -5.015 -2.538 23.490 1.00 94.50 80 GLY A CA 1
ATOM 619 C C . GLY A 1 80 ? -5.241 -3.947 24.061 1.00 94.50 80 GLY A C 1
ATOM 620 O O . GLY A 1 80 ? -5.413 -4.918 23.317 1.00 94.50 80 GLY A O 1
ATOM 621 N N . PRO A 1 81 ? -5.264 -4.088 25.400 1.00 94.81 81 PRO A N 1
ATOM 622 C CA . PRO A 1 81 ? -5.516 -5.368 26.059 1.00 94.81 81 PRO A CA 1
ATOM 623 C C . PRO A 1 81 ? -6.814 -6.034 25.580 1.00 94.81 81 PRO A C 1
ATOM 625 O O . PRO A 1 81 ? -7.837 -5.375 25.411 1.00 94.81 81 PRO A O 1
ATOM 628 N N . GLY A 1 82 ? -6.773 -7.352 25.371 1.00 91.81 82 GLY A N 1
ATOM 629 C CA . GLY A 1 82 ? -7.939 -8.127 24.933 1.00 91.81 82 GLY A CA 1
ATOM 630 C C . GLY A 1 82 ? -8.313 -7.966 23.455 1.00 91.81 82 GLY A C 1
ATOM 631 O O . GLY A 1 82 ? -9.395 -8.393 23.072 1.00 91.81 82 GLY A O 1
ATOM 632 N N . GLY A 1 83 ? -7.448 -7.369 22.625 1.00 91.19 83 GLY A N 1
ATOM 633 C CA . GLY A 1 83 ? -7.706 -7.217 21.186 1.00 91.19 83 GLY A CA 1
ATOM 634 C C . GLY A 1 83 ? -8.617 -6.036 20.839 1.00 91.19 83 GLY A C 1
ATOM 635 O O . GLY A 1 83 ? -9.113 -5.950 19.720 1.00 91.19 83 GLY A O 1
ATOM 636 N N . VAL A 1 84 ? -8.852 -5.130 21.791 1.00 93.12 84 VAL A N 1
ATOM 637 C CA . VAL A 1 84 ? -9.723 -3.963 21.610 1.00 93.12 84 VAL A CA 1
ATOM 638 C C . VAL A 1 84 ? -8.995 -2.883 20.817 1.00 93.12 84 VAL A C 1
ATOM 640 O O . VAL A 1 84 ? -7.867 -2.519 21.152 1.00 93.12 84 VAL A O 1
ATOM 643 N N . VAL A 1 85 ? -9.647 -2.321 19.798 1.00 95.31 85 VAL A N 1
ATOM 644 C CA . VAL A 1 85 ? -9.104 -1.162 19.076 1.00 95.31 85 VAL A CA 1
ATOM 645 C C . VAL A 1 85 ? -9.172 0.073 19.959 1.00 95.31 85 VAL A C 1
ATOM 647 O O . VAL A 1 85 ? -10.236 0.467 20.426 1.00 95.31 85 VAL A O 1
ATOM 650 N N . THR A 1 86 ? -8.021 0.701 20.167 1.00 95.62 86 THR A N 1
ATOM 651 C CA . THR A 1 86 ? -7.868 1.896 21.009 1.00 95.62 86 THR A CA 1
ATOM 652 C C . THR A 1 86 ? -7.447 3.129 20.218 1.00 95.62 86 THR A C 1
ATOM 654 O O . THR A 1 86 ? -7.663 4.248 20.675 1.00 95.62 86 THR A O 1
ATOM 657 N N . ASN A 1 87 ? -6.860 2.952 19.030 1.00 96.00 87 ASN A N 1
ATOM 658 C CA . ASN A 1 87 ? -6.399 4.057 18.198 1.00 96.00 87 ASN A CA 1
ATOM 659 C C . ASN A 1 87 ? -6.453 3.697 16.707 1.00 96.00 87 ASN A C 1
ATOM 661 O O . ASN A 1 87 ? -5.590 2.978 16.214 1.00 96.00 87 ASN A O 1
ATOM 665 N N . THR A 1 88 ? -7.423 4.251 15.978 1.00 96.12 88 THR A N 1
ATOM 666 C CA . THR A 1 88 ? -7.573 4.058 14.524 1.00 96.12 88 THR A CA 1
ATOM 667 C C . THR A 1 88 ? -6.728 5.020 13.686 1.00 96.12 88 THR A C 1
ATOM 669 O O . THR A 1 88 ? -6.546 4.807 12.487 1.00 96.12 88 THR A O 1
ATOM 672 N N . PHE A 1 89 ? -6.162 6.074 14.287 1.00 97.44 89 PHE A N 1
ATOM 673 C CA . PHE A 1 89 ? -5.340 7.042 13.556 1.00 97.44 89 PHE A CA 1
ATOM 674 C C . PHE A 1 89 ? -4.061 6.404 13.004 1.00 97.44 89 PHE A C 1
ATOM 676 O O . PHE A 1 89 ? -3.601 6.772 11.923 1.00 97.44 89 PHE A O 1
ATOM 683 N N . VAL A 1 90 ? -3.524 5.395 13.696 1.00 97.81 90 VAL A N 1
ATOM 684 C CA . VAL A 1 90 ? -2.332 4.668 13.245 1.00 97.81 90 VAL A CA 1
ATOM 685 C C . VAL A 1 90 ? -2.546 3.963 11.903 1.00 97.81 90 VAL A C 1
ATOM 687 O O . VAL A 1 90 ? -1.629 3.926 11.088 1.00 97.81 90 VAL A O 1
ATOM 690 N N . TYR A 1 91 ? -3.765 3.502 11.604 1.00 97.94 91 TYR A N 1
ATOM 691 C CA . TYR A 1 91 ? -4.091 2.896 10.309 1.00 97.94 91 TYR A CA 1
ATOM 692 C C . TYR A 1 91 ? -4.020 3.933 9.181 1.00 97.94 91 TYR A C 1
ATOM 694 O O . TYR A 1 91 ? -3.435 3.673 8.130 1.00 97.94 91 TYR A O 1
ATOM 702 N N . THR A 1 92 ? -4.500 5.156 9.429 1.00 98.00 92 THR A N 1
ATOM 703 C CA . THR A 1 92 ? -4.320 6.285 8.501 1.00 98.00 92 THR A CA 1
ATOM 704 C C . THR A 1 92 ? -2.840 6.630 8.317 1.00 98.00 92 THR A C 1
ATOM 706 O O . THR A 1 92 ? -2.402 6.888 7.199 1.00 98.00 92 THR A O 1
ATOM 709 N N . GLN A 1 93 ? -2.031 6.610 9.379 1.00 98.38 93 GLN A N 1
ATOM 710 C CA . GLN A 1 93 ? -0.592 6.872 9.256 1.00 98.38 93 GLN A CA 1
ATOM 711 C C . GLN A 1 93 ? 0.102 5.816 8.386 1.00 98.38 93 GLN A C 1
ATOM 713 O O . GLN A 1 93 ? 0.869 6.171 7.491 1.00 98.38 93 GLN A O 1
ATOM 718 N N . VAL A 1 94 ? -0.210 4.533 8.596 1.00 98.25 94 VAL A N 1
ATOM 719 C CA . VAL A 1 94 ? 0.313 3.432 7.776 1.00 98.25 94 VAL A CA 1
ATOM 720 C C . VAL A 1 94 ? -0.101 3.598 6.314 1.00 98.25 94 VAL A C 1
ATOM 722 O O . VAL A 1 94 ? 0.758 3.517 5.431 1.00 98.25 94 VAL A O 1
ATOM 725 N N . GLY A 1 95 ? -1.375 3.899 6.046 1.00 98.38 95 GLY A N 1
ATOM 726 C CA . GLY A 1 95 ? -1.858 4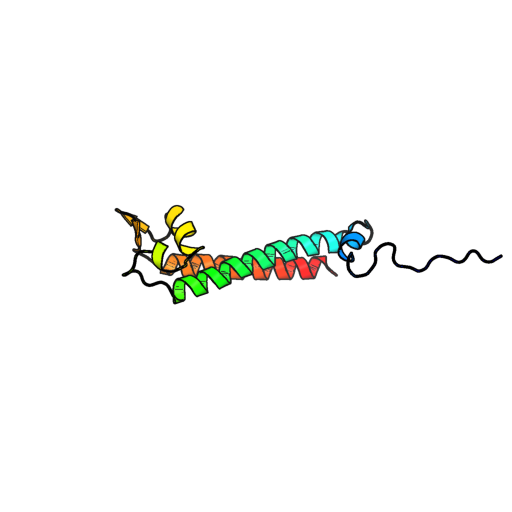.159 4.689 1.00 98.38 95 GLY A CA 1
ATOM 727 C C . GLY A 1 95 ? -1.119 5.320 4.014 1.00 98.38 95 GLY A C 1
ATOM 728 O O . GLY A 1 95 ? -0.678 5.205 2.870 1.00 98.38 95 GLY A O 1
ATOM 729 N N . ALA A 1 96 ? -0.886 6.416 4.744 1.00 98.56 96 ALA A N 1
ATOM 730 C CA . ALA A 1 96 ? -0.178 7.589 4.233 1.00 98.56 96 ALA A CA 1
ATOM 731 C C . ALA A 1 96 ? 1.293 7.299 3.905 1.00 98.56 96 ALA A C 1
ATOM 733 O O . ALA A 1 96 ? 1.776 7.715 2.850 1.00 98.56 96 ALA A O 1
ATOM 734 N N . ILE A 1 97 ? 1.991 6.552 4.765 1.00 98.50 97 ILE A N 1
ATOM 735 C CA . ILE A 1 97 ? 3.377 6.129 4.517 1.00 98.50 97 ILE A CA 1
ATOM 736 C C . ILE A 1 97 ? 3.455 5.304 3.229 1.00 98.50 97 ILE A C 1
ATOM 738 O O . ILE A 1 97 ? 4.302 5.581 2.377 1.00 98.50 97 ILE A O 1
ATOM 742 N N . HIS A 1 98 ? 2.544 4.344 3.049 1.00 98.56 98 HIS A N 1
ATOM 743 C CA . HIS A 1 98 ? 2.501 3.509 1.849 1.00 98.56 98 HIS A CA 1
ATOM 744 C C . HIS A 1 98 ? 2.213 4.320 0.582 1.00 98.56 98 HIS A C 1
ATOM 746 O O . HIS A 1 98 ? 2.866 4.104 -0.439 1.00 98.56 98 HIS A O 1
ATOM 752 N N . MET A 1 99 ? 1.312 5.306 0.651 1.00 98.38 99 MET A N 1
ATOM 753 C CA . MET A 1 99 ? 1.034 6.196 -0.478 1.00 98.38 99 MET A CA 1
ATOM 754 C C . MET A 1 99 ? 2.253 7.024 -0.881 1.00 98.38 99 MET A C 1
ATOM 756 O O . MET A 1 99 ? 2.607 7.062 -2.059 1.00 98.38 99 MET A O 1
ATOM 760 N N . VAL A 1 100 ? 2.924 7.667 0.078 1.00 98.56 100 VAL A N 1
ATOM 761 C CA . VAL A 1 100 ? 4.108 8.490 -0.213 1.00 98.56 100 VAL A CA 1
ATOM 762 C C . VAL A 1 100 ? 5.246 7.625 -0.759 1.00 98.56 100 VAL A C 1
ATOM 764 O O . VAL A 1 100 ? 5.836 7.966 -1.784 1.00 98.56 100 VAL A O 1
ATOM 767 N N . ALA A 1 101 ? 5.520 6.481 -0.129 1.00 98.56 101 ALA A N 1
ATOM 768 C CA . ALA A 1 101 ? 6.537 5.546 -0.600 1.00 98.56 101 ALA A CA 1
ATOM 769 C C . ALA A 1 101 ? 6.221 5.022 -2.011 1.00 98.56 101 ALA A C 1
ATOM 771 O O . ALA A 1 101 ? 7.101 4.999 -2.871 1.00 98.56 101 ALA A O 1
ATOM 772 N N . GLY A 1 102 ? 4.960 4.673 -2.281 1.00 98.56 102 GLY A N 1
ATOM 773 C CA . GLY A 1 102 ? 4.501 4.236 -3.597 1.00 98.56 102 GLY A CA 1
ATOM 774 C C . GLY A 1 102 ? 4.715 5.292 -4.680 1.00 98.56 102 GLY A C 1
ATOM 775 O O . GLY A 1 102 ? 5.250 4.975 -5.740 1.00 98.56 102 GLY A O 1
ATOM 776 N N . LEU A 1 103 ? 4.392 6.560 -4.406 1.00 98.19 103 LEU A N 1
ATOM 777 C CA . LEU A 1 103 ? 4.623 7.661 -5.349 1.00 98.19 103 LEU A CA 1
ATOM 778 C C . LEU A 1 103 ? 6.110 7.861 -5.664 1.00 98.19 103 LEU A C 1
ATOM 780 O O . LEU A 1 103 ? 6.470 8.065 -6.824 1.00 98.19 103 LEU A O 1
ATOM 784 N N . ILE A 1 104 ? 6.979 7.762 -4.655 1.00 98.56 104 ILE A N 1
ATOM 785 C CA . ILE A 1 104 ? 8.433 7.862 -4.844 1.00 98.56 104 ILE A CA 1
ATOM 786 C C . ILE A 1 104 ? 8.944 6.702 -5.709 1.00 98.56 104 ILE A C 1
ATOM 788 O O . ILE A 1 104 ? 9.716 6.925 -6.642 1.00 98.56 104 ILE A O 1
ATOM 792 N N . LEU A 1 105 ? 8.483 5.475 -5.452 1.00 98.56 105 LEU A N 1
ATOM 793 C CA . LEU A 1 105 ? 8.844 4.306 -6.255 1.00 98.56 105 LEU A CA 1
ATOM 794 C C . LEU A 1 105 ? 8.368 4.449 -7.704 1.00 98.56 105 LEU A C 1
ATOM 796 O O . LEU A 1 105 ? 9.147 4.219 -8.624 1.00 98.56 105 LEU A O 1
ATOM 800 N N . LEU A 1 106 ? 7.132 4.900 -7.933 1.00 98.31 106 LEU A N 1
ATOM 801 C CA . LEU A 1 106 ? 6.616 5.147 -9.283 1.00 98.31 106 LEU A CA 1
ATOM 802 C C . LEU A 1 106 ? 7.430 6.217 -10.027 1.00 98.31 106 LEU A C 1
ATOM 804 O O . LEU A 1 106 ? 7.724 6.052 -11.213 1.00 98.31 106 LEU A O 1
ATOM 808 N N . ALA A 1 107 ? 7.857 7.280 -9.340 1.00 98.31 107 ALA A N 1
ATOM 809 C CA . ALA A 1 107 ? 8.762 8.272 -9.915 1.00 98.31 107 ALA A CA 1
ATOM 810 C C . ALA A 1 107 ? 10.132 7.663 -10.273 1.00 98.31 107 ALA A C 1
ATOM 812 O O . ALA A 1 107 ? 10.659 7.928 -11.355 1.00 98.31 107 ALA A O 1
ATOM 813 N N . GLY A 1 108 ? 10.679 6.798 -9.413 1.00 98.00 108 GLY A N 1
ATOM 814 C CA . GLY A 1 108 ? 11.898 6.034 -9.692 1.00 98.00 108 GLY A CA 1
ATOM 815 C C . GLY A 1 108 ? 11.753 5.103 -10.900 1.00 98.00 108 GLY A C 1
ATOM 816 O O . GLY A 1 108 ? 12.632 5.058 -11.759 1.00 98.00 108 GLY A O 1
ATOM 817 N N . ALA A 1 109 ? 10.616 4.419 -11.032 1.00 98.12 109 ALA A N 1
ATOM 818 C CA . ALA A 1 109 ? 10.319 3.591 -12.196 1.00 98.12 109 ALA A CA 1
ATOM 819 C C . ALA A 1 109 ? 10.281 4.419 -13.488 1.00 98.12 109 ALA A C 1
ATOM 821 O O . ALA A 1 109 ? 10.893 4.043 -14.485 1.00 98.12 109 ALA A O 1
ATOM 822 N N . TYR A 1 110 ? 9.624 5.582 -13.463 1.00 97.44 110 TYR A N 1
ATOM 823 C CA . TYR A 1 110 ? 9.616 6.499 -14.602 1.00 97.44 110 TYR A CA 1
ATOM 824 C C . TYR A 1 110 ? 11.022 6.994 -14.959 1.00 97.44 110 TYR A C 1
ATOM 826 O O . TYR A 1 110 ? 11.352 7.101 -16.138 1.00 97.44 110 TYR A O 1
ATOM 834 N N . PHE A 1 111 ? 11.862 7.269 -13.959 1.00 97.06 111 PHE A N 1
ATOM 835 C CA . PHE A 1 111 ? 13.248 7.677 -14.171 1.00 97.06 111 PHE A CA 1
ATOM 836 C C . PHE A 1 111 ? 14.072 6.591 -14.878 1.00 97.06 111 PHE A C 1
ATOM 838 O O . PHE A 1 111 ? 14.741 6.891 -15.862 1.00 97.06 111 PHE A O 1
ATOM 845 N N . HIS A 1 112 ? 13.988 5.338 -14.426 1.00 96.12 112 HIS A N 1
ATOM 846 C CA . HIS A 1 112 ? 14.740 4.222 -15.014 1.00 96.12 112 HIS A CA 1
ATOM 847 C C . HIS A 1 112 ? 14.176 3.715 -16.352 1.00 96.12 112 HIS A C 1
ATOM 849 O O . HIS A 1 112 ? 14.876 3.025 -17.088 1.00 96.12 112 HIS A O 1
ATOM 855 N N . GLY A 1 113 ? 12.909 4.015 -16.658 1.00 91.88 113 GLY A N 1
ATOM 856 C CA . GLY A 1 113 ? 12.228 3.552 -17.871 1.00 91.88 113 GLY A CA 1
ATOM 857 C C . GLY A 1 113 ? 12.487 4.393 -19.125 1.00 91.88 113 GLY A C 1
ATOM 858 O O . GLY A 1 113 ? 12.049 3.996 -20.210 1.00 91.88 113 GLY A O 1
ATOM 859 N N . LYS A 1 114 ? 13.156 5.542 -18.976 1.00 79.31 114 LYS A N 1
ATOM 860 C CA . LYS A 1 114 ? 13.613 6.393 -20.082 1.00 79.31 114 LYS A CA 1
ATOM 861 C C . LYS A 1 114 ? 14.851 5.803 -20.738 1.00 79.31 114 LYS A C 1
ATOM 863 O O . LYS A 1 114 ? 14.840 5.736 -21.987 1.00 79.31 114 LYS A O 1
#

Secondary structure (DSSP, 8-state):
-------S-SS-GGGGGGGGG-GGGHHHHHHHHHHHHHHHHHHHHHHHHHHHHH--TTS-GGGTT-SHHHHHHHTTTTB-GGG-B--SHHHHHHHHHHHHHHHHHHHHHHHHT-

Mean predicted aligned error: 5.6 Å

Foldseek 3Di:
DPDPDPPPDPDPPVVVLVVCVDPVLVLLVVLVVLLVLLVVLLVLLVLLVVCLVQDDLVDDPVVRPDDNVVVCLVVVPQADPPSRRNDSVSSNVSSVVSNVSSVVSNVSSVVSND

pLDDT: mean 92.2, std 12.62, range [40.59, 98.69]